Protein AF-A0A7L2RCQ0-F1 (afdb_monomer)

Foldseek 3Di:
DLVVLVVLLVVLVVLLVVFPPVVLSVQLNVLSVVLSVLVVVLVVLVVVCVVVDPDPVSVVSNVVSVVVNVVSVVSNVVSSVVRNVD

Secondary structure (DSSP, 8-state):
-HHHHHHHHHHHHHHHTT-S-HHHHHHHHHHHHHHHHHHHHHHHHHHHHHHHTT-HHHHHHHHHHHHHHHHHHHHHHHHHHHHHT-

Mean predicted aligned error: 3.18 Å

Sequence (86 aa):
MVSDGQAVVKFGNILAKHCLDGRCSTELLRAAEHTQSISSQLSIVARVKAVTGENKASSELLLSNVQNLIQAVQHVLRAAEVACVK

pLDDT: mean 95.11, std 7.21, range [54.72, 98.5]

Structure (mmCIF, N/CA/C/O backbone):
data_AF-A0A7L2RCQ0-F1
#
_entry.id   AF-A0A7L2RCQ0-F1
#
loop_
_atom_site.group_PDB
_atom_site.id
_atom_site.type_symbol
_atom_site.label_atom_id
_atom_site.label_alt_id
_atom_site.label_comp_id
_atom_site.label_asym_id
_atom_site.label_entity_id
_atom_site.label_seq_id
_atom_site.pdbx_PDB_ins_code
_atom_site.Cartn_x
_atom_site.Cartn_y
_atom_site.Cartn_z
_atom_site.occupancy
_atom_site.B_iso_or_equiv
_atom_site.auth_seq_id
_atom_site.auth_comp_id
_atom_site.auth_asym_id
_atom_site.auth_atom_id
_atom_site.pdbx_PDB_model_num
ATOM 1 N N . MET A 1 1 ? -3.861 -5.514 -10.904 1.00 54.72 1 MET A N 1
ATOM 2 C CA . MET A 1 1 ? -2.860 -4.620 -10.277 1.00 54.72 1 MET A CA 1
ATOM 3 C C . MET A 1 1 ? -3.481 -3.336 -9.737 1.00 54.72 1 MET A C 1
ATOM 5 O O . MET A 1 1 ? -3.613 -3.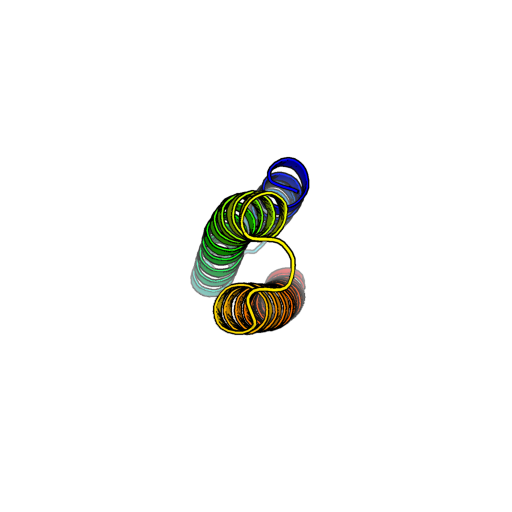267 -8.525 1.00 54.72 1 MET A O 1
ATOM 9 N N . VAL A 1 2 ? -3.977 -2.374 -10.541 1.00 59.84 2 VAL A N 1
ATOM 10 C CA . VAL A 1 2 ? -4.750 -1.220 -9.987 1.00 59.84 2 VAL A CA 1
ATOM 11 C C . VAL A 1 2 ? -5.966 -1.684 -9.163 1.00 59.84 2 VAL A C 1
ATOM 13 O O . VAL A 1 2 ? -6.287 -1.088 -8.139 1.00 59.84 2 VAL A O 1
ATOM 16 N N . SER A 1 3 ? -6.589 -2.796 -9.568 1.00 65.31 3 SER A N 1
ATOM 17 C CA . SER A 1 3 ? -7.646 -3.496 -8.821 1.00 65.31 3 SER A CA 1
ATOM 18 C C . SER A 1 3 ? -7.240 -3.906 -7.401 1.00 65.31 3 SER A C 1
ATOM 20 O O . SER A 1 3 ? -8.065 -3.893 -6.493 1.00 65.31 3 SER A O 1
ATOM 22 N N . ASP A 1 4 ? -5.970 -4.254 -7.199 1.00 80.12 4 ASP A N 1
ATOM 23 C CA . ASP A 1 4 ? -5.501 -4.924 -5.983 1.00 80.12 4 ASP A CA 1
ATOM 24 C C . ASP A 1 4 ? -5.191 -3.889 -4.894 1.00 80.12 4 ASP A C 1
ATOM 26 O O . ASP A 1 4 ? -5.444 -4.120 -3.715 1.00 80.12 4 ASP A O 1
ATOM 30 N N . GLY A 1 5 ? -4.747 -2.690 -5.291 1.00 90.75 5 GLY A N 1
ATOM 31 C CA . GLY A 1 5 ? -4.626 -1.564 -4.363 1.00 90.75 5 GLY A CA 1
ATOM 32 C C . GLY A 1 5 ? -5.995 -1.062 -3.878 1.00 90.75 5 GLY A C 1
ATOM 33 O O . GLY A 1 5 ? -6.156 -0.753 -2.698 1.00 90.75 5 GLY A O 1
ATOM 34 N N . GLN A 1 6 ? -7.018 -1.061 -4.745 1.00 93.75 6 GLN A N 1
ATOM 35 C CA . GLN A 1 6 ? -8.378 -0.688 -4.342 1.00 93.75 6 GLN A CA 1
ATOM 36 C C . GLN A 1 6 ? -8.959 -1.691 -3.344 1.00 93.75 6 GLN A C 1
ATOM 38 O O . GLN A 1 6 ? -9.686 -1.297 -2.431 1.00 93.75 6 GLN A O 1
ATOM 43 N N . ALA A 1 7 ? -8.611 -2.975 -3.474 1.00 95.44 7 ALA A N 1
ATOM 44 C CA . ALA A 1 7 ? -8.972 -3.984 -2.487 1.00 95.44 7 ALA A CA 1
ATOM 45 C C . ALA A 1 7 ? -8.359 -3.671 -1.110 1.00 95.44 7 ALA A C 1
ATOM 47 O O . ALA A 1 7 ? -9.064 -3.764 -0.106 1.00 95.44 7 ALA A O 1
ATOM 48 N N . VAL A 1 8 ? -7.101 -3.215 -1.059 1.00 96.25 8 VAL A N 1
ATOM 49 C CA . VAL A 1 8 ? -6.433 -2.795 0.189 1.00 96.25 8 VAL A CA 1
ATOM 50 C C . VAL A 1 8 ? -7.125 -1.575 0.806 1.00 96.25 8 VAL A C 1
ATOM 52 O O . VAL A 1 8 ? -7.391 -1.561 2.006 1.00 96.25 8 VAL A O 1
ATOM 55 N N . VAL A 1 9 ? -7.493 -0.576 -0.003 1.00 97.75 9 VAL A N 1
ATOM 56 C CA . VAL A 1 9 ? -8.256 0.598 0.463 1.00 97.75 9 VAL A CA 1
ATOM 57 C C . VAL A 1 9 ? -9.624 0.192 0.997 1.00 97.75 9 VAL A C 1
ATOM 59 O O . VAL A 1 9 ? -10.033 0.652 2.063 1.00 97.75 9 VAL A O 1
ATOM 62 N N . LYS A 1 10 ? -10.341 -0.692 0.298 1.00 97.69 10 LYS A N 1
ATOM 63 C CA . LYS A 1 10 ? -11.640 -1.198 0.757 1.00 97.69 10 LYS A CA 1
ATOM 64 C C . LYS A 1 10 ? -11.506 -1.956 2.078 1.00 97.69 10 LYS A C 1
ATOM 66 O O . LYS A 1 10 ? -12.313 -1.738 2.976 1.00 97.69 10 LYS A O 1
ATOM 71 N N . PHE A 1 11 ? -10.483 -2.799 2.205 1.00 97.06 11 PHE A N 1
ATOM 72 C CA . PHE A 1 11 ? -10.157 -3.513 3.437 1.00 97.06 11 PHE A CA 1
ATOM 73 C C . PHE A 1 11 ? -9.888 -2.548 4.601 1.00 97.06 11 PHE A C 1
ATOM 75 O O . PHE A 1 11 ? -10.559 -2.639 5.629 1.00 97.06 11 PHE A O 1
ATOM 82 N N . GLY A 1 12 ? -8.992 -1.572 4.414 1.00 97.81 12 GLY A N 1
ATOM 83 C CA . GLY A 1 12 ? -8.681 -0.563 5.430 1.00 97.81 12 GLY A CA 1
ATOM 84 C C . GLY A 1 12 ? -9.914 0.235 5.859 1.00 97.81 12 GLY A C 1
ATOM 85 O O . GLY A 1 12 ? -10.158 0.393 7.049 1.00 97.81 12 GLY A O 1
ATOM 86 N N . ASN A 1 13 ? -10.755 0.647 4.904 1.00 98.19 13 ASN A N 1
ATOM 87 C CA . ASN A 1 13 ? -12.006 1.359 5.183 1.00 98.19 13 ASN A CA 1
ATOM 88 C C . ASN A 1 13 ? -13.013 0.544 6.002 1.00 98.19 13 ASN A C 1
ATOM 90 O O . ASN A 1 13 ? -13.750 1.119 6.799 1.00 98.19 13 ASN A O 1
ATOM 94 N N . ILE A 1 14 ? -13.098 -0.772 5.789 1.00 98.00 14 ILE A N 1
ATOM 95 C CA . ILE A 1 14 ? -13.999 -1.628 6.569 1.00 98.00 14 ILE A CA 1
ATOM 96 C C . ILE A 1 14 ? -13.532 -1.665 8.024 1.00 98.00 14 ILE A C 1
ATOM 98 O O . ILE A 1 14 ? -14.324 -1.384 8.915 1.00 98.00 14 ILE A O 1
ATOM 102 N N . LEU A 1 15 ? -12.251 -1.937 8.269 1.00 97.69 15 LEU A N 1
ATOM 103 C CA . LEU A 1 15 ? -11.719 -2.027 9.632 1.00 97.69 15 LEU A CA 1
ATOM 104 C C . LEU A 1 15 ? -11.719 -0.676 10.357 1.00 97.69 15 LEU A C 1
ATOM 106 O O . LEU A 1 15 ? -12.114 -0.599 11.516 1.00 97.69 15 LEU A O 1
ATOM 110 N N . ALA A 1 16 ? -11.359 0.403 9.661 1.00 97.44 16 ALA A N 1
ATOM 111 C CA . ALA A 1 16 ? -11.342 1.758 10.207 1.00 97.44 16 ALA A CA 1
ATOM 112 C C . ALA A 1 16 ? -12.709 2.210 10.753 1.00 97.44 16 ALA A C 1
ATOM 114 O O . ALA A 1 16 ? -12.752 2.975 11.714 1.00 97.44 16 ALA A O 1
ATOM 115 N N . LYS A 1 17 ? -13.820 1.718 10.179 1.00 97.31 17 LYS A N 1
ATOM 116 C CA . LYS A 1 17 ? -15.190 1.985 10.661 1.00 97.31 17 LYS A CA 1
ATOM 117 C C . LYS A 1 17 ? -15.524 1.301 11.985 1.00 97.31 17 LYS A C 1
ATOM 119 O O . LYS A 1 17 ? -16.457 1.731 12.655 1.00 97.31 17 LYS A O 1
ATOM 124 N N . HIS A 1 18 ? -14.816 0.227 12.323 1.00 96.56 18 HIS A N 1
ATOM 125 C CA . HIS A 1 18 ? -15.050 -0.564 13.530 1.00 96.56 18 HIS A CA 1
ATOM 126 C C . HIS A 1 18 ? -14.013 -0.304 14.632 1.00 96.56 18 HIS A C 1
ATOM 128 O O . HIS A 1 18 ? -14.208 -0.770 15.749 1.00 96.56 18 HIS A O 1
ATOM 134 N N . CYS A 1 19 ? -12.949 0.446 14.338 1.00 97.00 19 CYS A N 1
ATOM 135 C CA . CYS A 1 19 ? -11.939 0.842 15.313 1.00 97.00 19 CYS A CA 1
ATOM 136 C C . CYS A 1 19 ? -12.421 2.042 16.141 1.00 97.00 19 CYS A C 1
ATOM 138 O O . CYS A 1 19 ? -12.820 3.066 15.578 1.00 97.00 19 CYS A O 1
ATOM 140 N N . LEU A 1 20 ? -12.366 1.932 17.470 1.00 95.94 20 LEU A N 1
ATOM 141 C CA . LEU A 1 20 ? -12.809 2.995 18.382 1.00 95.94 20 LEU A CA 1
ATOM 142 C C . LEU A 1 20 ? -11.711 4.045 18.624 1.00 95.94 20 LEU A C 1
ATOM 144 O O . LEU A 1 20 ? -12.009 5.194 18.958 1.00 95.94 20 LEU A O 1
ATOM 148 N N . ASP A 1 21 ? -10.438 3.684 18.429 1.00 98.00 21 ASP A N 1
ATOM 149 C CA . ASP A 1 21 ? -9.310 4.620 18.498 1.00 98.00 21 ASP A CA 1
ATOM 150 C C . ASP A 1 21 ? -9.142 5.366 17.162 1.00 98.00 21 ASP A C 1
ATOM 152 O O . ASP A 1 21 ? -8.608 4.848 16.176 1.00 98.00 21 ASP A O 1
ATOM 156 N N . GLY A 1 22 ? -9.551 6.638 17.142 1.00 96.00 22 GLY A N 1
ATOM 157 C CA . GLY A 1 22 ? -9.495 7.482 15.944 1.00 96.00 22 GLY A CA 1
ATOM 158 C C . GLY A 1 22 ?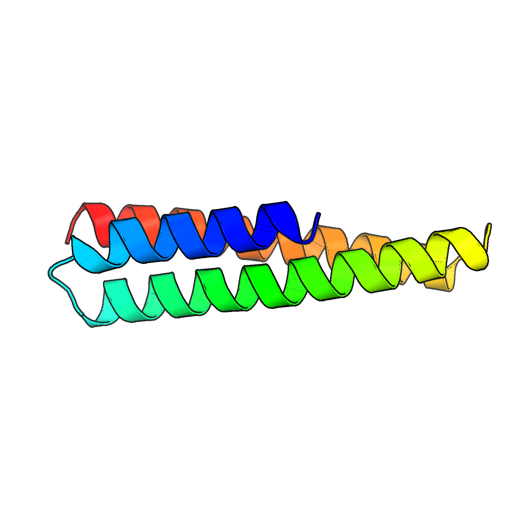 -8.090 7.672 15.354 1.00 96.00 22 GLY A C 1
ATOM 159 O O . GLY A 1 22 ? -7.960 7.868 14.143 1.00 96.00 22 GLY A O 1
ATOM 160 N N . ARG A 1 23 ? -7.020 7.570 16.159 1.00 97.56 23 ARG A N 1
ATOM 161 C CA . ARG A 1 23 ? -5.644 7.640 15.636 1.00 97.56 23 ARG A CA 1
ATOM 162 C C . ARG A 1 23 ? -5.288 6.361 14.891 1.00 97.56 23 ARG A C 1
ATOM 164 O O . ARG A 1 23 ? -4.715 6.449 13.811 1.00 97.56 23 ARG A O 1
ATOM 171 N N . CYS A 1 24 ? -5.651 5.202 15.440 1.00 97.38 24 CYS A N 1
ATOM 172 C CA . CYS A 1 24 ? -5.420 3.906 14.796 1.00 97.38 24 CYS A CA 1
ATOM 173 C C . CYS A 1 24 ? -6.210 3.800 13.482 1.00 97.38 24 CYS A C 1
ATOM 175 O O . CYS A 1 24 ? -5.650 3.421 12.456 1.00 97.38 24 CYS A O 1
ATOM 177 N N . SER A 1 25 ? -7.475 4.233 13.491 1.00 97.88 25 SER A N 1
ATOM 178 C CA . SER A 1 25 ? -8.317 4.320 12.291 1.00 97.88 25 SER A CA 1
ATOM 179 C C . SER A 1 25 ? -7.690 5.212 11.204 1.00 97.88 25 SER A C 1
ATOM 181 O O . SER A 1 25 ? -7.528 4.786 10.060 1.00 97.88 25 SER A O 1
ATOM 183 N N . THR A 1 26 ? -7.239 6.419 11.568 1.00 98.25 26 THR A N 1
ATOM 184 C CA . THR A 1 26 ? -6.592 7.357 10.627 1.00 98.25 26 THR A CA 1
ATOM 185 C C . THR A 1 26 ? -5.285 6.802 10.061 1.00 98.25 26 THR A C 1
ATOM 187 O O . THR A 1 26 ? -5.006 6.946 8.870 1.00 98.25 26 THR A O 1
ATOM 190 N N . GLU A 1 27 ? -4.474 6.165 10.905 1.00 98.19 27 GLU A N 1
ATOM 191 C CA . GLU A 1 27 ? -3.212 5.555 10.495 1.00 98.19 27 GLU A CA 1
ATOM 192 C C . GLU A 1 27 ? -3.453 4.446 9.461 1.00 98.19 27 GLU A C 1
ATOM 194 O O . GLU A 1 27 ? -2.863 4.485 8.379 1.00 98.19 27 GLU A O 1
ATOM 199 N N . LEU A 1 28 ? -4.401 3.544 9.735 1.00 98.44 28 LEU A N 1
ATOM 200 C CA . LEU A 1 28 ? -4.781 2.471 8.820 1.00 98.44 28 LEU A CA 1
ATOM 201 C C . LEU A 1 28 ? -5.265 3.003 7.464 1.00 98.44 28 LEU A C 1
ATOM 203 O O . LEU A 1 28 ? -4.851 2.491 6.420 1.00 98.44 28 LEU A O 1
ATOM 207 N N . LEU A 1 29 ? -6.112 4.037 7.460 1.00 98.44 29 LEU A N 1
ATOM 208 C CA . LEU A 1 29 ? -6.595 4.660 6.223 1.00 98.44 29 LEU A CA 1
ATOM 209 C C . LEU A 1 29 ? -5.441 5.247 5.405 1.00 98.44 29 LEU A C 1
ATOM 211 O O . LEU A 1 29 ? -5.304 4.935 4.221 1.00 98.44 29 LEU A O 1
ATOM 215 N N . ARG A 1 30 ? -4.554 6.011 6.050 1.00 98.50 30 ARG A N 1
ATOM 216 C CA . ARG A 1 30 ? -3.369 6.594 5.408 1.00 98.50 30 ARG A CA 1
ATOM 217 C C . ARG A 1 30 ? -2.454 5.514 4.824 1.00 98.50 30 ARG A C 1
ATOM 219 O O . ARG A 1 30 ? -1.966 5.657 3.702 1.00 98.50 30 ARG A O 1
ATOM 226 N N . ALA A 1 31 ? -2.216 4.425 5.557 1.00 98.25 31 ALA A N 1
ATOM 227 C CA . ALA A 1 31 ? -1.406 3.307 5.078 1.00 98.25 31 ALA A CA 1
ATOM 228 C C . ALA A 1 31 ? -2.042 2.625 3.849 1.00 98.25 31 ALA A C 1
ATOM 230 O O . ALA A 1 31 ? -1.342 2.272 2.890 1.00 98.25 31 ALA A O 1
ATOM 231 N N . ALA A 1 32 ? -3.370 2.475 3.840 1.00 98.12 32 ALA A N 1
ATOM 232 C CA . ALA A 1 32 ? -4.101 1.872 2.732 1.00 98.12 32 ALA A CA 1
ATOM 233 C C . ALA A 1 32 ? -4.085 2.759 1.470 1.00 98.12 32 ALA A C 1
ATOM 235 O O . ALA A 1 32 ? -3.809 2.268 0.373 1.00 98.12 32 ALA A O 1
ATOM 236 N N . GLU A 1 33 ? -4.294 4.070 1.615 1.00 97.69 33 GLU A N 1
ATOM 237 C CA . GLU A 1 33 ? -4.204 5.051 0.519 1.00 97.69 33 GLU A CA 1
ATOM 238 C C . GLU A 1 33 ? -2.791 5.141 -0.071 1.00 97.69 33 GLU A C 1
ATOM 240 O O . GLU A 1 33 ? -2.604 5.189 -1.294 1.00 97.69 33 GLU A O 1
ATOM 245 N N . HIS A 1 34 ? -1.771 5.097 0.788 1.00 97.75 34 HIS A N 1
ATOM 246 C CA . HIS A 1 34 ? -0.383 5.042 0.347 1.00 97.75 34 HIS A CA 1
ATOM 247 C C . HIS A 1 34 ? -0.110 3.771 -0.475 1.00 97.75 34 HIS A C 1
ATOM 249 O O . HIS A 1 34 ? 0.476 3.845 -1.556 1.00 97.75 34 HIS A O 1
ATOM 255 N N . THR A 1 35 ? -0.619 2.617 -0.033 1.00 97.25 35 THR A N 1
ATOM 256 C CA . THR A 1 35 ? -0.500 1.348 -0.772 1.00 97.25 35 THR A CA 1
ATOM 257 C C . THR A 1 35 ? -1.168 1.418 -2.152 1.00 97.25 35 THR A C 1
ATOM 259 O O . THR A 1 35 ? -0.594 0.954 -3.140 1.00 97.25 35 THR A O 1
ATOM 262 N N . GLN A 1 36 ? -2.339 2.057 -2.266 1.00 96.75 36 GLN A N 1
ATOM 263 C CA . GLN A 1 36 ? -2.998 2.297 -3.558 1.00 96.75 36 GLN A CA 1
ATOM 264 C C . GLN A 1 36 ? -2.147 3.161 -4.500 1.00 96.75 36 GLN A C 1
ATOM 266 O O . GLN A 1 36 ? -2.081 2.894 -5.707 1.00 96.75 36 GLN A O 1
ATOM 271 N N . SER A 1 37 ? -1.478 4.180 -3.962 1.00 96.56 37 SER A N 1
ATOM 272 C CA . SER A 1 37 ? -0.594 5.047 -4.745 1.00 96.56 37 SER A CA 1
ATOM 273 C C . SER A 1 37 ? 0.588 4.258 -5.309 1.00 96.56 37 SER A C 1
ATOM 275 O O . SER A 1 37 ? 0.867 4.346 -6.506 1.00 96.56 37 SER A O 1
ATOM 277 N N . ILE A 1 38 ? 1.224 3.410 -4.494 1.00 96.44 38 ILE A N 1
ATOM 278 C CA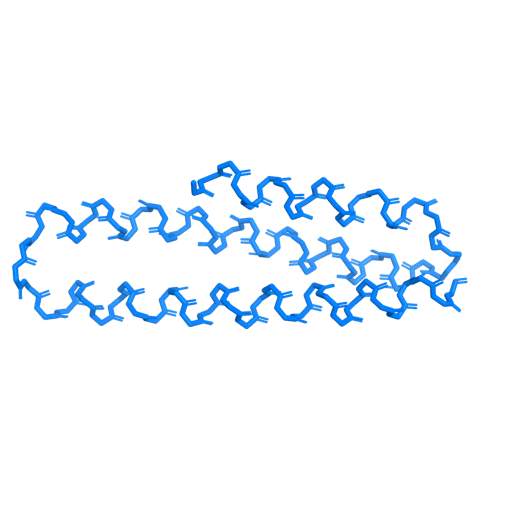 . ILE A 1 38 ? 2.324 2.550 -4.954 1.00 96.44 38 ILE A CA 1
ATOM 279 C C . ILE A 1 38 ? 1.828 1.520 -5.976 1.00 96.44 38 ILE A C 1
ATOM 281 O O . ILE A 1 38 ? 2.460 1.347 -7.010 1.00 96.44 38 ILE A O 1
ATOM 285 N N . SER A 1 39 ? 0.662 0.899 -5.775 1.00 96.44 39 SER A N 1
ATOM 286 C CA . SER A 1 39 ? 0.074 -0.023 -6.766 1.00 96.44 39 SER A CA 1
ATOM 287 C C . SER A 1 39 ? -0.171 0.644 -8.133 1.00 96.44 39 SER A C 1
ATOM 289 O O . SER A 1 39 ? 0.066 0.058 -9.200 1.00 96.44 39 SER A O 1
ATOM 291 N N . SER A 1 40 ? -0.589 1.913 -8.116 1.00 95.94 40 SER A N 1
ATOM 292 C CA . SER A 1 40 ? -0.751 2.717 -9.331 1.00 95.94 40 SER A CA 1
ATOM 293 C C . SER A 1 40 ? 0.597 2.992 -10.006 1.00 95.94 40 SER A C 1
ATOM 295 O O . SER A 1 40 ? 0.713 2.819 -11.223 1.00 95.94 40 SER A O 1
ATOM 297 N N . GLN A 1 41 ? 1.633 3.335 -9.229 1.00 95.75 41 GLN A N 1
ATOM 298 C CA . GLN A 1 41 ? 2.999 3.486 -9.740 1.00 95.75 41 GLN A CA 1
ATOM 299 C C . GLN A 1 41 ? 3.528 2.177 -10.337 1.00 95.75 41 GLN A C 1
ATOM 301 O O . GLN A 1 41 ? 4.040 2.195 -11.454 1.00 95.75 41 GLN A O 1
ATOM 306 N N . LEU A 1 42 ? 3.338 1.040 -9.662 1.00 95.75 42 LEU A N 1
ATOM 307 C CA . LEU A 1 42 ? 3.773 -0.273 -10.140 1.00 95.75 42 LEU A CA 1
ATOM 308 C C . LEU A 1 42 ? 3.178 -0.586 -11.508 1.00 95.75 42 LEU A C 1
ATOM 310 O O . LEU A 1 42 ? 3.877 -1.033 -12.411 1.00 95.75 42 LEU A O 1
ATOM 314 N N . SER A 1 43 ? 1.890 -0.288 -11.682 1.00 95.31 43 SER A N 1
ATOM 315 C CA . SER A 1 43 ? 1.191 -0.485 -12.951 1.00 95.31 43 SER A CA 1
ATOM 316 C C . SER A 1 43 ? 1.781 0.374 -14.079 1.00 95.31 43 SER A C 1
ATOM 318 O O . SER A 1 43 ? 1.834 -0.070 -15.224 1.00 95.31 43 SER A O 1
ATOM 320 N N . ILE A 1 44 ? 2.230 1.597 -13.776 1.00 95.31 44 ILE A N 1
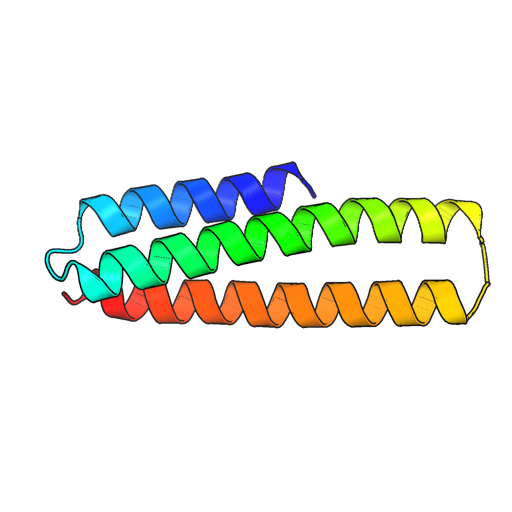ATOM 321 C CA . ILE A 1 44 ? 2.913 2.473 -14.741 1.00 95.31 44 ILE A CA 1
ATOM 322 C C . ILE A 1 44 ? 4.301 1.916 -15.069 1.00 95.31 44 ILE A C 1
ATOM 324 O O . ILE A 1 44 ? 4.618 1.730 -16.243 1.00 95.31 44 ILE A O 1
ATOM 328 N N . VAL A 1 45 ? 5.105 1.604 -14.052 1.00 95.31 45 VAL A N 1
ATOM 329 C CA . VAL A 1 45 ? 6.477 1.104 -14.223 1.00 95.31 45 VAL A CA 1
ATOM 330 C C . VAL A 1 45 ? 6.492 -0.238 -14.957 1.00 95.31 45 VAL A C 1
ATOM 332 O O . VAL A 1 45 ? 7.322 -0.438 -15.838 1.00 95.31 45 VAL A O 1
ATOM 335 N N . ALA A 1 46 ? 5.537 -1.128 -14.681 1.00 94.81 46 ALA A N 1
ATOM 336 C CA . ALA A 1 46 ? 5.385 -2.391 -15.397 1.00 94.81 46 ALA A CA 1
ATOM 337 C C . ALA A 1 46 ? 5.105 -2.179 -16.895 1.00 94.81 46 ALA A C 1
ATOM 339 O O . ALA A 1 46 ? 5.692 -2.866 -17.731 1.00 94.81 46 ALA A O 1
ATOM 340 N N . ARG A 1 47 ? 4.269 -1.193 -17.257 1.00 95.88 47 ARG A N 1
ATOM 341 C CA . ARG A 1 47 ? 4.039 -0.829 -18.668 1.00 95.88 47 ARG A CA 1
ATOM 342 C C . ARG A 1 47 ? 5.287 -0.244 -19.322 1.00 95.88 47 ARG A C 1
ATOM 344 O O . ARG A 1 47 ? 5.590 -0.611 -20.451 1.00 95.88 47 ARG A O 1
ATOM 351 N N . VAL A 1 48 ? 6.026 0.618 -18.618 1.00 95.88 48 VAL A N 1
ATOM 352 C CA . VAL A 1 48 ? 7.312 1.143 -19.107 1.00 95.88 48 VAL A CA 1
ATOM 353 C C . VAL A 1 48 ? 8.290 -0.006 -19.352 1.00 95.88 48 VAL A C 1
ATOM 355 O O . VAL A 1 48 ? 8.846 -0.106 -20.440 1.00 95.88 48 VAL A O 1
ATOM 358 N N . LYS A 1 49 ? 8.430 -0.931 -18.396 1.00 95.31 49 LYS A N 1
ATOM 359 C CA . LYS A 1 49 ? 9.292 -2.110 -18.539 1.00 95.31 49 LYS A CA 1
ATOM 360 C C . LYS A 1 49 ? 8.910 -2.962 -19.751 1.00 95.31 49 LYS A C 1
ATOM 362 O O . LYS A 1 4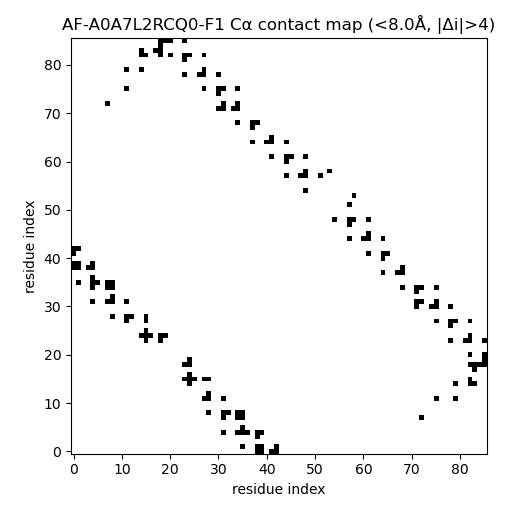9 ? 9.798 -3.408 -20.474 1.00 95.31 49 LYS A O 1
ATOM 367 N N . ALA A 1 50 ? 7.613 -3.161 -19.986 1.00 96.06 50 ALA A N 1
ATOM 368 C CA . ALA A 1 50 ? 7.124 -3.937 -21.122 1.00 96.06 50 ALA A CA 1
ATOM 369 C C . ALA A 1 50 ? 7.549 -3.339 -22.476 1.00 96.06 50 ALA A C 1
ATOM 371 O O . ALA A 1 50 ? 7.852 -4.094 -23.394 1.00 96.06 50 ALA A O 1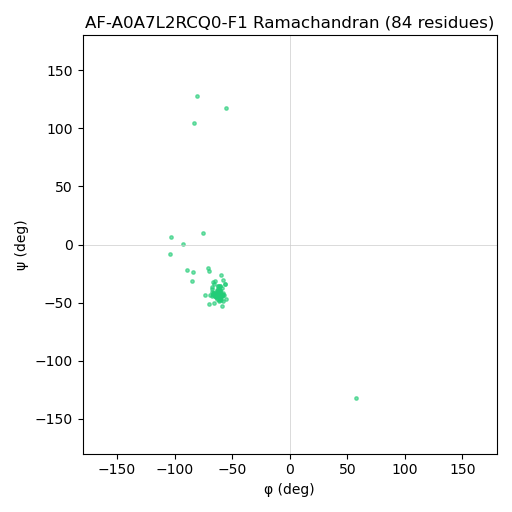
ATOM 372 N N . VAL A 1 51 ? 7.619 -2.007 -22.597 1.00 96.69 51 VAL A N 1
ATOM 373 C CA . VAL A 1 51 ? 8.023 -1.340 -23.850 1.00 96.69 51 VAL A CA 1
ATOM 374 C C . VAL A 1 51 ? 9.531 -1.108 -23.968 1.00 96.69 51 VAL A C 1
ATOM 376 O O . VAL A 1 51 ? 10.034 -0.971 -25.078 1.00 96.69 51 VAL A O 1
ATOM 379 N N . THR A 1 52 ? 10.278 -1.083 -22.859 1.00 95.19 52 THR A N 1
ATOM 380 C CA . THR A 1 52 ? 11.737 -0.860 -22.868 1.00 95.19 52 THR A CA 1
ATOM 381 C C . THR A 1 52 ? 12.574 -2.143 -22.926 1.00 95.19 52 THR A C 1
ATOM 383 O O . THR A 1 52 ? 13.803 -2.063 -22.902 1.00 95.19 52 THR A O 1
ATOM 386 N N . GLY A 1 53 ? 11.946 -3.323 -22.971 1.00 91.31 53 GLY A N 1
ATOM 387 C CA . GLY A 1 53 ? 12.638 -4.607 -23.132 1.00 91.31 53 GLY A CA 1
ATOM 388 C C . GLY A 1 53 ? 13.686 -4.865 -22.044 1.00 91.31 53 GLY A C 1
ATOM 389 O O . GLY A 1 53 ? 13.427 -4.668 -20.856 1.00 91.31 53 GLY A O 1
ATOM 390 N N . GLU A 1 54 ? 14.895 -5.281 -22.431 1.00 91.75 54 GLU A N 1
ATOM 391 C CA . GLU A 1 54 ? 15.985 -5.649 -21.509 1.00 91.75 54 GLU A CA 1
ATOM 392 C C . GLU A 1 54 ? 16.701 -4.464 -20.834 1.00 91.75 54 GLU A C 1
ATOM 394 O O . GLU A 1 54 ? 17.695 -4.655 -20.137 1.00 91.75 54 GLU A O 1
ATOM 399 N N . ASN A 1 55 ? 16.187 -3.235 -20.960 1.00 96.06 55 ASN A N 1
ATOM 400 C CA . ASN A 1 55 ? 16.782 -2.073 -20.303 1.00 96.06 55 ASN A CA 1
ATOM 401 C C . ASN A 1 55 ? 16.915 -2.279 -18.778 1.00 96.06 55 ASN A C 1
ATOM 403 O O . ASN A 1 55 ? 15.913 -2.378 -18.057 1.00 96.06 55 ASN A O 1
ATOM 407 N N . LYS A 1 56 ? 18.157 -2.279 -18.282 1.00 95.88 56 LYS A N 1
ATOM 408 C CA . LYS A 1 56 ? 18.497 -2.508 -16.873 1.00 95.88 56 LYS A CA 1
ATOM 409 C C . LYS A 1 56 ? 17.846 -1.491 -15.932 1.00 95.88 56 LYS A C 1
ATOM 411 O O . LYS A 1 56 ? 17.257 -1.894 -14.934 1.00 95.88 56 LYS A O 1
ATOM 416 N N . ALA A 1 57 ? 17.859 -0.204 -16.286 1.00 95.62 57 ALA A N 1
ATOM 417 C CA . ALA A 1 57 ? 17.290 0.851 -15.443 1.00 95.62 57 ALA A CA 1
ATOM 418 C C . ALA A 1 57 ? 15.783 0.640 -15.203 1.00 95.62 57 ALA A C 1
ATOM 420 O O . ALA A 1 57 ? 15.290 0.782 -14.087 1.00 95.62 57 ALA A O 1
ATOM 421 N N . SER A 1 58 ? 15.048 0.217 -16.237 1.00 94.94 58 SER A N 1
ATOM 422 C CA . SER A 1 58 ? 13.621 -0.108 -16.106 1.00 94.94 58 SER A CA 1
ATOM 423 C C . SER A 1 58 ? 13.365 -1.336 -15.219 1.00 94.94 58 SER A C 1
ATOM 425 O O . SER A 1 58 ? 12.357 -1.379 -14.516 1.00 94.94 58 SER A O 1
ATOM 427 N N . SER A 1 59 ? 14.280 -2.317 -15.209 1.00 96.62 59 SER A N 1
ATOM 428 C CA . SER A 1 59 ? 14.209 -3.475 -14.305 1.00 96.62 59 SER A CA 1
ATOM 429 C C . SER A 1 59 ? 14.411 -3.067 -12.848 1.00 96.62 59 SER A C 1
ATOM 431 O O . SER A 1 59 ? 13.677 -3.526 -11.978 1.00 96.62 59 SER A O 1
ATOM 433 N N . GLU A 1 60 ? 15.392 -2.202 -12.580 1.00 97.31 60 GLU A N 1
ATOM 434 C CA . GLU A 1 60 ? 15.698 -1.713 -11.231 1.00 97.31 60 GLU A CA 1
ATOM 435 C C . GLU A 1 60 ? 14.541 -0.884 -10.663 1.00 97.31 60 GLU A C 1
ATOM 437 O O . GLU A 1 60 ? 14.131 -1.096 -9.520 1.00 97.31 60 GLU A O 1
ATOM 442 N N . LEU A 1 61 ? 13.944 -0.010 -11.482 1.00 96.31 61 LEU A N 1
ATOM 443 C CA . LEU A 1 61 ? 12.746 0.743 -11.103 1.00 96.31 61 LEU A CA 1
ATOM 444 C C . LEU A 1 61 ? 11.566 -0.180 -10.780 1.00 96.31 61 LEU A C 1
ATOM 446 O O . LEU A 1 61 ? 10.861 0.050 -9.797 1.00 96.31 61 LEU A O 1
ATOM 450 N N . LEU A 1 62 ? 11.356 -1.233 -11.578 1.00 96.62 62 LEU A N 1
ATOM 451 C CA . LEU A 1 62 ? 10.297 -2.208 -11.321 1.00 96.62 62 LEU A CA 1
ATOM 452 C C . LEU A 1 62 ? 10.530 -2.944 -9.998 1.00 96.62 62 LEU A C 1
ATOM 454 O O . LEU A 1 62 ? 9.611 -3.039 -9.186 1.00 96.62 62 LEU A O 1
ATOM 458 N N . LEU A 1 63 ? 11.755 -3.420 -9.762 1.00 97.31 63 LEU A N 1
ATOM 459 C CA . LEU A 1 63 ? 12.116 -4.119 -8.531 1.00 97.31 63 LEU A CA 1
ATOM 460 C C . LEU A 1 63 ? 11.917 -3.231 -7.297 1.00 97.31 63 LEU A C 1
ATOM 462 O O . LEU A 1 63 ? 11.288 -3.663 -6.332 1.00 97.31 63 LEU A O 1
ATOM 466 N N . SER A 1 64 ? 12.389 -1.983 -7.351 1.00 97.75 64 SER A N 1
ATOM 467 C CA . SER A 1 64 ? 12.198 -1.011 -6.271 1.00 97.75 64 SER A CA 1
ATOM 468 C C . SER A 1 64 ? 10.713 -0.781 -5.982 1.00 97.75 64 SER A C 1
ATOM 470 O O . SER A 1 64 ? 10.295 -0.782 -4.824 1.00 97.75 64 SER A O 1
ATOM 472 N N . ASN A 1 65 ? 9.881 -0.659 -7.020 1.00 96.56 65 ASN A N 1
ATOM 473 C CA . ASN A 1 65 ? 8.454 -0.430 -6.830 1.00 96.56 65 ASN A CA 1
ATOM 474 C C . ASN A 1 65 ? 7.738 -1.646 -6.209 1.00 96.56 65 ASN A C 1
ATOM 476 O O . ASN A 1 65 ? 6.905 -1.480 -5.318 1.00 96.56 65 ASN A O 1
ATOM 480 N N . VAL A 1 66 ? 8.118 -2.870 -6.599 1.00 97.06 66 VAL A N 1
ATOM 481 C CA . VAL A 1 66 ? 7.623 -4.109 -5.971 1.00 97.06 66 VAL A CA 1
ATOM 482 C C . VAL A 1 66 ? 8.017 -4.180 -4.493 1.00 97.06 66 VAL A C 1
ATOM 484 O O . VAL A 1 66 ? 7.173 -4.486 -3.652 1.00 97.06 66 VAL A O 1
ATOM 487 N N . GLN A 1 67 ? 9.270 -3.868 -4.153 1.00 97.94 67 GLN A N 1
ATOM 488 C CA . GLN A 1 67 ? 9.738 -3.859 -2.761 1.00 97.94 67 GLN A CA 1
ATOM 489 C C . GLN A 1 67 ? 8.960 -2.847 -1.911 1.00 97.94 67 GLN A C 1
ATOM 491 O O . GLN A 1 67 ? 8.472 -3.196 -0.834 1.00 97.94 67 GLN A O 1
ATOM 496 N N . ASN A 1 68 ? 8.769 -1.631 -2.428 1.00 97.50 68 ASN A N 1
ATOM 497 C CA . ASN A 1 68 ? 7.986 -0.592 -1.762 1.00 97.50 68 ASN A CA 1
ATOM 498 C C . ASN A 1 68 ? 6.529 -1.031 -1.554 1.00 97.50 68 ASN A C 1
ATOM 500 O O . ASN A 1 68 ? 5.955 -0.783 -0.494 1.00 97.50 68 ASN A O 1
ATOM 504 N N . LEU A 1 69 ? 5.933 -1.721 -2.535 1.00 96.69 69 LEU A N 1
ATOM 505 C CA . LEU A 1 69 ? 4.568 -2.228 -2.414 1.00 96.69 69 LEU A CA 1
ATOM 506 C C . LEU A 1 69 ? 4.457 -3.276 -1.301 1.00 96.69 69 LEU A C 1
ATOM 508 O O . LEU A 1 69 ? 3.543 -3.196 -0.483 1.00 96.69 69 LEU A O 1
ATOM 512 N N . ILE A 1 70 ? 5.395 -4.225 -1.232 1.00 96.75 70 ILE A N 1
ATOM 513 C CA . ILE A 1 70 ? 5.418 -5.250 -0.178 1.00 96.75 70 ILE A CA 1
ATOM 514 C C . ILE A 1 70 ? 5.537 -4.594 1.203 1.00 96.75 70 ILE A C 1
ATOM 516 O O . ILE A 1 70 ? 4.785 -4.938 2.115 1.00 96.75 70 ILE A O 1
ATOM 520 N N . GLN A 1 71 ? 6.433 -3.616 1.355 1.00 98.12 71 GLN A N 1
ATOM 521 C CA . GLN A 1 71 ? 6.599 -2.882 2.612 1.00 98.12 71 GLN A CA 1
ATOM 522 C C . GLN A 1 71 ? 5.332 -2.110 3.006 1.00 98.12 71 GLN A C 1
ATOM 524 O O . GLN A 1 71 ? 4.944 -2.120 4.176 1.00 98.12 71 GLN A O 1
ATOM 529 N N . ALA A 1 72 ? 4.657 -1.480 2.042 1.00 97.69 72 ALA A N 1
ATOM 530 C CA . ALA A 1 72 ? 3.410 -0.764 2.288 1.00 97.69 72 ALA A CA 1
ATOM 531 C C . ALA A 1 72 ? 2.269 -1.708 2.699 1.00 97.69 72 ALA A C 1
ATOM 533 O O . ALA A 1 72 ? 1.579 -1.437 3.680 1.00 97.69 72 ALA A O 1
ATOM 534 N N . VAL A 1 73 ? 2.134 -2.867 2.046 1.00 97.19 73 VAL A N 1
ATOM 535 C CA . VAL A 1 73 ? 1.155 -3.894 2.442 1.00 97.19 73 VAL A CA 1
ATOM 536 C C . VAL A 1 73 ? 1.439 -4.410 3.855 1.00 97.19 73 VAL A C 1
ATOM 538 O O . VAL A 1 73 ? 0.524 -4.499 4.669 1.00 97.19 73 VAL A O 1
ATOM 541 N N . GLN A 1 74 ? 2.700 -4.688 4.201 1.00 98.12 74 GLN A N 1
ATOM 542 C CA . GLN A 1 74 ? 3.067 -5.083 5.568 1.00 98.12 74 GLN A CA 1
ATOM 543 C C . GLN A 1 74 ? 2.726 -4.001 6.601 1.00 98.12 74 GLN A C 1
ATOM 545 O O . GLN A 1 74 ? 2.346 -4.314 7.729 1.00 98.12 74 GLN A O 1
ATOM 550 N N . HIS A 1 75 ? 2.871 -2.725 6.239 1.00 98.38 75 HIS A N 1
ATOM 551 C CA . HIS A 1 75 ? 2.470 -1.620 7.101 1.00 98.38 75 HIS A CA 1
ATOM 552 C C . HIS A 1 75 ? 0.955 -1.597 7.324 1.00 98.38 75 HIS A C 1
ATOM 554 O O . HIS A 1 75 ? 0.542 -1.504 8.477 1.00 98.38 75 HIS A O 1
ATOM 560 N N . VAL A 1 76 ? 0.152 -1.782 6.270 1.00 98.31 76 VAL A N 1
ATOM 561 C CA . VAL A 1 76 ? -1.313 -1.901 6.377 1.00 98.31 76 VAL A CA 1
ATOM 562 C C . VAL A 1 76 ? -1.718 -3.068 7.272 1.00 98.31 76 VAL A C 1
ATOM 564 O O . VAL A 1 76 ? -2.603 -2.909 8.104 1.00 98.31 76 VAL A O 1
ATOM 567 N N . LEU A 1 77 ? -1.075 -4.231 7.140 1.00 98.12 77 LEU A N 1
ATOM 568 C CA . LEU A 1 77 ? -1.404 -5.399 7.964 1.00 98.12 77 LEU A CA 1
ATOM 569 C C . LEU A 1 77 ? -1.132 -5.149 9.454 1.00 98.12 77 LEU A C 1
ATOM 571 O O . LEU A 1 77 ? -1.975 -5.473 10.284 1.00 98.12 77 LEU A O 1
ATOM 575 N N . ARG A 1 78 ? -0.007 -4.507 9.792 1.00 98.25 78 ARG A N 1
ATOM 576 C CA . ARG A 1 78 ? 0.295 -4.106 11.179 1.00 98.25 78 ARG A CA 1
ATOM 577 C C . ARG A 1 78 ? -0.674 -3.045 11.702 1.00 98.25 78 ARG A C 1
ATOM 579 O O . ARG A 1 78 ? -1.125 -3.132 12.838 1.00 98.25 78 ARG A O 1
ATOM 586 N N . ALA A 1 79 ? -1.014 -2.060 10.874 1.00 98.25 79 ALA A N 1
ATOM 587 C CA . ALA A 1 79 ? -2.004 -1.039 11.208 1.00 98.25 79 ALA A CA 1
ATOM 588 C C . ALA A 1 79 ? -3.377 -1.659 11.502 1.00 98.25 79 ALA A C 1
ATOM 590 O O . ALA A 1 79 ? -4.034 -1.311 12.481 1.00 98.25 79 ALA A O 1
ATOM 591 N N . ALA A 1 80 ? -3.781 -2.622 10.672 1.00 98.19 80 ALA A N 1
ATOM 592 C CA . ALA A 1 80 ? -5.027 -3.358 10.808 1.00 98.19 80 ALA A CA 1
ATOM 593 C C . ALA A 1 80 ? -5.050 -4.203 12.086 1.00 98.19 80 ALA A C 1
ATOM 595 O O . ALA A 1 80 ? -6.040 -4.169 12.807 1.00 98.19 80 ALA A O 1
ATOM 596 N N . GLU A 1 81 ? -3.960 -4.908 12.401 1.00 98.00 81 GLU A N 1
ATOM 597 C CA . GLU A 1 81 ? -3.825 -5.668 13.649 1.00 98.00 81 GLU A CA 1
ATOM 598 C C . GLU A 1 81 ? -4.049 -4.777 14.880 1.00 98.00 81 GLU A C 1
ATOM 600 O O . GLU A 1 81 ? -4.845 -5.120 15.754 1.00 98.00 81 GLU A O 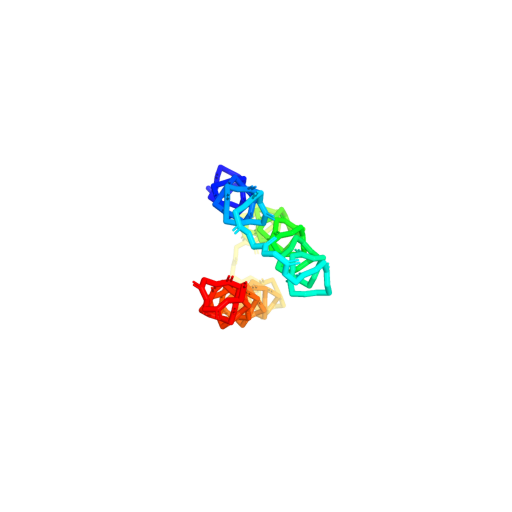1
ATOM 605 N N . VAL A 1 82 ? -3.420 -3.596 14.916 1.00 97.12 82 VAL A N 1
ATOM 606 C CA . VAL A 1 82 ? -3.603 -2.631 16.011 1.00 97.12 82 VAL A CA 1
ATOM 607 C C . VAL A 1 82 ? -5.028 -2.076 16.040 1.00 97.12 82 VAL A C 1
ATOM 609 O O . VAL A 1 82 ? -5.609 -1.961 17.116 1.00 97.12 82 VAL A O 1
AT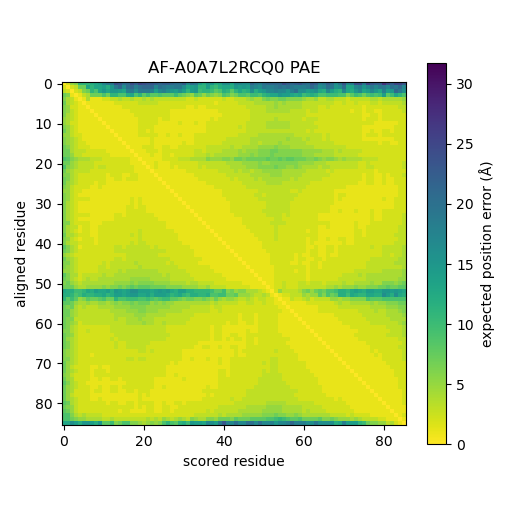OM 612 N N . ALA A 1 83 ? -5.609 -1.744 14.886 1.00 96.75 83 ALA A N 1
ATOM 613 C CA . ALA A 1 83 ? -6.973 -1.224 14.803 1.00 96.75 83 ALA A CA 1
ATOM 614 C C . ALA A 1 83 ? -8.032 -2.250 15.250 1.00 96.75 83 ALA A C 1
ATOM 616 O O . ALA A 1 83 ? -9.050 -1.867 15.812 1.00 96.75 83 ALA A O 1
ATOM 617 N N . CYS A 1 84 ? -7.794 -3.549 15.048 1.00 94.50 84 CYS A N 1
ATOM 618 C CA . CYS A 1 84 ? -8.723 -4.614 15.442 1.00 94.50 84 CYS A CA 1
ATOM 619 C C . CYS A 1 84 ? -8.819 -4.837 16.960 1.00 94.50 84 CYS A C 1
ATOM 621 O O . CYS A 1 84 ? -9.794 -5.428 17.419 1.00 94.50 84 CYS A O 1
ATOM 623 N N . VAL A 1 85 ? -7.823 -4.402 17.738 1.00 94.19 85 VAL A N 1
ATOM 624 C CA . VAL A 1 85 ? -7.806 -4.548 19.208 1.00 94.19 85 VAL A CA 1
ATOM 625 C C . VAL A 1 85 ? -8.151 -3.247 19.943 1.00 94.19 85 VAL A C 1
ATOM 627 O O . VAL A 1 85 ? -8.012 -3.185 21.166 1.00 94.19 85 VAL A O 1
ATOM 630 N N . LYS A 1 86 ? -8.550 -2.200 19.210 1.00 86.25 86 LYS A N 1
ATOM 631 C CA . LYS A 1 86 ? -8.817 -0.851 19.724 1.00 86.25 86 LYS A CA 1
ATOM 632 C C . LYS A 1 86 ? -10.209 -0.364 19.354 1.00 86.25 86 LYS A C 1
ATOM 634 O O . LYS A 1 86 ? -10.970 -0.081 20.297 1.00 86.25 86 LYS A O 1
#

InterPro domains:
  IPR006077 Vinculin/alpha-catenin [PF01044] (5-86)
  IPR017997 Vinculin [PTHR46180] (7-86)
  IPR036723 Alpha-catenin/vinculin-like superfamily [SSF47220] (5-86)

Organism: NCBI:txid98144

Nearest PDB structures (foldseek):
  1l7c-assembly4_B  TM=9.550E-01  e=2.247E-01  Mus musculus
  1h6g-assembly2_B  TM=9.535E-01  e=2.539E-01  Homo sapiens
  1l7c-assembly4_C  TM=9.542E-01  e=3.241E-01  Mus musculus
  5h5m-assembly2_B  TM=9.295E-01  e=7.621E-01  Caenorhabditis elegans
  1h6g-assembly1_A  TM=9.581E-01  e=3.104E+00  Homo sapiens

Solvent-accessible surface area (backbone atoms only — not comparable to full-atom values): 4241 Å² total; per-residue (Å²): 95,61,66,55,18,50,48,43,34,53,53,29,55,57,51,34,74,72,21,70,40,65,65,42,20,51,50,18,41,53,35,15,52,50,32,29,52,43,28,46,48,41,53,51,42,51,52,50,30,68,75,53,59,89,44,60,68,45,50,52,55,38,50,53,42,52,52,52,37,54,53,30,50,52,49,28,53,54,31,46,58,55,24,76,79,69

Radius of gyration: 15.03 Å; Cα contacts (8 Å, |Δi|>4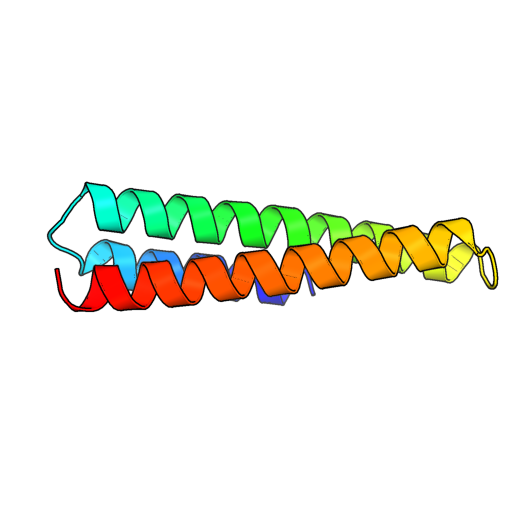): 95; chains: 1; bounding box: 34×13×44 Å